Protein AF-A0A426R3J0-F1 (afdb_monomer_lite)

Secondary structure (DSSP, 8-state):
--HHHHHHHHHHHHHHHHT--SHHHHHHHHHHHHHH-TTS--HHHHHHHHHHHH-STTHHHHHHHHHHHHTTSS---HHHHHHHHH--SHHHHHHHHHHHHHHHHHHHHHHTT------

Foldseek 3Di:
DPPPVVVVVLVVLLVLQLPDADLVSLVVVQVVVCVVCVPDDRLSVVLNVVQVVLDDPCLQVVLVVLLVVLVVLDDDDPVLVVQVVSNPHSRSSSSSSSSSNVVSVVVVVVVVPPDPPDD

Radius of gyration: 15.76 Å; chains: 1; bounding box: 55×33×35 Å

pLDDT: mean 77.57, std 12.63, range [41.59, 94.75]

Structure (mmCIF, N/CA/C/O backbone):
data_AF-A0A426R3J0-F1
#
_entry.id   AF-A0A426R3J0-F1
#
loop_
_atom_site.group_PDB
_atom_site.id
_atom_site.type_symbol
_atom_site.label_atom_id
_atom_site.label_alt_id
_atom_site.label_comp_id
_atom_site.label_asym_id
_atom_site.label_entity_id
_atom_site.label_seq_id
_atom_site.pdbx_PDB_ins_code
_atom_site.Cartn_x
_atom_site.Cartn_y
_atom_site.Cartn_z
_atom_site.occupancy
_atom_site.B_iso_or_equiv
_atom_site.auth_seq_id
_atom_site.auth_comp_id
_atom_site.auth_asym_id
_atom_site.auth_atom_id
_atom_site.pdbx_PDB_model_num
ATOM 1 N N . MET A 1 1 ? 13.828 -16.445 -20.795 1.00 41.59 1 MET A N 1
ATOM 2 C CA . MET A 1 1 ? 13.063 -15.304 -21.350 1.00 41.59 1 MET A CA 1
ATOM 3 C C . MET A 1 1 ? 11.831 -14.964 -20.488 1.00 41.59 1 MET A C 1
ATOM 5 O O . MET A 1 1 ? 10.839 -14.507 -21.027 1.00 41.59 1 MET A O 1
ATOM 9 N N . SER A 1 2 ? 11.886 -15.125 -19.154 1.00 51.34 2 SER A N 1
ATOM 10 C CA . SER A 1 2 ? 10.730 -14.882 -18.259 1.00 51.34 2 SER A CA 1
ATOM 11 C C . SER A 1 2 ? 10.638 -13.461 -17.680 1.00 51.34 2 SER A C 1
ATOM 13 O O . SER A 1 2 ? 9.657 -13.146 -17.022 1.00 51.34 2 SER A O 1
ATOM 15 N N . ASN A 1 3 ? 11.621 -12.586 -17.924 1.00 54.31 3 ASN A N 1
ATOM 16 C CA . ASN A 1 3 ? 11.697 -11.286 -17.239 1.00 54.31 3 ASN A CA 1
ATOM 17 C C . ASN A 1 3 ? 10.634 -10.265 -17.675 1.00 54.31 3 ASN A C 1
ATOM 19 O O . ASN A 1 3 ? 10.219 -9.455 -16.851 1.00 54.31 3 ASN A O 1
ATOM 23 N N . ASP A 1 4 ? 10.185 -10.279 -18.932 1.00 55.72 4 ASP A N 1
ATOM 24 C CA . ASP A 1 4 ? 9.272 -9.234 -19.420 1.00 55.72 4 ASP A CA 1
ATOM 25 C C . ASP A 1 4 ? 7.837 -9.431 -18.925 1.00 55.72 4 ASP A C 1
ATOM 27 O O . ASP A 1 4 ? 7.177 -8.468 -18.543 1.00 55.72 4 ASP A O 1
ATOM 31 N N . SER A 1 5 ? 7.354 -10.674 -18.862 1.00 55.12 5 SER A N 1
ATOM 32 C CA . SER A 1 5 ? 6.001 -10.966 -18.373 1.00 55.12 5 SER A CA 1
ATOM 33 C C . SER A 1 5 ? 5.854 -10.717 -16.871 1.00 55.12 5 SER A C 1
ATOM 35 O O . SER A 1 5 ? 4.809 -10.230 -16.443 1.00 55.12 5 SER A O 1
ATOM 37 N N . ASP A 1 6 ? 6.897 -10.989 -16.083 1.00 60.81 6 ASP A N 1
ATOM 38 C CA . ASP A 1 6 ? 6.906 -10.663 -14.653 1.00 60.81 6 ASP A CA 1
ATOM 39 C C . ASP A 1 6 ? 6.965 -9.149 -14.424 1.00 60.81 6 ASP A C 1
ATOM 41 O O . ASP A 1 6 ? 6.256 -8.635 -13.564 1.00 60.81 6 ASP A O 1
ATOM 45 N N . SER A 1 7 ? 7.709 -8.414 -15.257 1.00 64.25 7 SER A N 1
ATOM 46 C CA . SER A 1 7 ? 7.776 -6.950 -15.193 1.00 64.25 7 SER A CA 1
ATOM 47 C C . SER A 1 7 ? 6.449 -6.282 -15.590 1.00 64.25 7 SER A C 1
ATOM 49 O O . SER A 1 7 ? 6.005 -5.341 -14.933 1.00 64.25 7 SER A O 1
ATOM 51 N N . VAL A 1 8 ? 5.760 -6.794 -16.620 1.00 64.69 8 VAL A N 1
ATOM 52 C CA . VAL A 1 8 ? 4.418 -6.320 -17.016 1.00 64.69 8 VAL A CA 1
ATOM 53 C C . VAL A 1 8 ? 3.386 -6.635 -15.939 1.00 64.69 8 VAL A C 1
ATOM 55 O O . VAL A 1 8 ? 2.574 -5.775 -15.607 1.00 64.69 8 VAL A O 1
ATOM 58 N N . MET A 1 9 ? 3.421 -7.838 -15.361 1.00 66.31 9 MET A N 1
ATOM 59 C CA . MET A 1 9 ? 2.498 -8.195 -14.287 1.00 66.31 9 MET A CA 1
ATOM 60 C C . MET A 1 9 ? 2.749 -7.358 -13.029 1.00 66.31 9 MET A C 1
ATOM 62 O O . MET A 1 9 ? 1.793 -6.874 -12.435 1.00 66.31 9 MET A O 1
ATOM 66 N N . ASP A 1 10 ? 4.012 -7.115 -12.668 1.00 67.88 10 ASP A N 1
ATOM 67 C CA . ASP A 1 10 ? 4.382 -6.191 -11.593 1.00 67.88 10 ASP A CA 1
ATOM 68 C C . ASP A 1 10 ? 3.812 -4.788 -11.856 1.00 67.88 10 ASP A C 1
ATOM 70 O O . ASP A 1 10 ? 3.296 -4.144 -10.942 1.00 67.88 10 ASP A O 1
ATOM 74 N N . LEU A 1 11 ? 3.845 -4.319 -13.107 1.00 65.75 11 LEU A N 1
ATOM 75 C CA . LEU A 1 11 ? 3.287 -3.026 -13.502 1.00 65.75 11 LEU A CA 1
ATOM 76 C C . LEU A 1 11 ? 1.753 -2.992 -13.404 1.00 65.75 11 LEU A C 1
ATOM 78 O O . LEU A 1 11 ? 1.193 -2.004 -12.937 1.00 65.75 11 LEU A O 1
ATOM 82 N N . VAL A 1 12 ? 1.074 -4.069 -13.804 1.00 69.69 12 VAL A N 1
ATOM 83 C CA . VAL A 1 12 ? -0.388 -4.206 -13.694 1.00 69.69 12 VAL A CA 1
ATOM 84 C C . VAL A 1 12 ? -0.819 -4.300 -12.233 1.00 69.69 12 VAL A C 1
ATOM 86 O O . VAL A 1 12 ? -1.780 -3.639 -11.842 1.00 69.69 12 VAL A O 1
ATOM 89 N N . GLU A 1 13 ? -0.097 -5.055 -11.400 1.00 71.19 13 GLU A N 1
ATOM 90 C CA . GLU A 1 13 ? -0.324 -5.071 -9.952 1.00 71.19 13 GLU A CA 1
ATOM 91 C C . GLU A 1 13 ? -0.123 -3.667 -9.370 1.00 71.19 13 GLU A C 1
ATOM 93 O O . GLU A 1 13 ? -0.966 -3.205 -8.610 1.00 71.19 13 GLU A O 1
ATOM 98 N N . THR A 1 14 ? 0.923 -2.949 -9.795 1.00 66.38 14 THR A N 1
ATOM 99 C CA . THR A 1 14 ? 1.186 -1.556 -9.385 1.00 66.38 14 THR A CA 1
ATOM 100 C C . THR A 1 14 ? 0.034 -0.620 -9.746 1.00 66.38 14 THR A C 1
ATOM 102 O O . THR A 1 14 ? -0.423 0.140 -8.897 1.00 66.38 14 THR A O 1
ATOM 105 N N . ALA A 1 15 ? -0.442 -0.679 -10.992 1.00 68.19 15 ALA A N 1
ATOM 106 C CA . ALA A 1 15 ? -1.553 0.143 -11.459 1.00 68.19 15 ALA A CA 1
ATOM 107 C C . ALA A 1 15 ? -2.851 -0.204 -10.717 1.00 68.19 15 ALA A C 1
ATOM 109 O O . ALA A 1 15 ? -3.608 0.679 -10.334 1.00 68.19 15 ALA A O 1
ATOM 110 N N . THR A 1 16 ? -3.079 -1.489 -10.439 1.00 71.31 16 THR A N 1
ATOM 111 C CA . THR A 1 16 ? -4.242 -1.934 -9.660 1.00 71.31 16 THR A CA 1
ATOM 112 C C . THR A 1 16 ? -4.172 -1.397 -8.232 1.00 71.31 16 THR A C 1
ATOM 114 O O . THR A 1 16 ? -5.162 -0.879 -7.732 1.00 71.31 16 THR A O 1
ATOM 117 N N . LEU A 1 17 ? -2.998 -1.465 -7.595 1.00 70.06 17 LEU A N 1
ATOM 118 C CA . LEU A 1 17 ? -2.740 -0.970 -6.241 1.00 70.06 17 LEU A CA 1
ATOM 119 C C . LEU A 1 17 ? -3.007 0.538 -6.099 1.00 70.06 17 LEU A C 1
ATO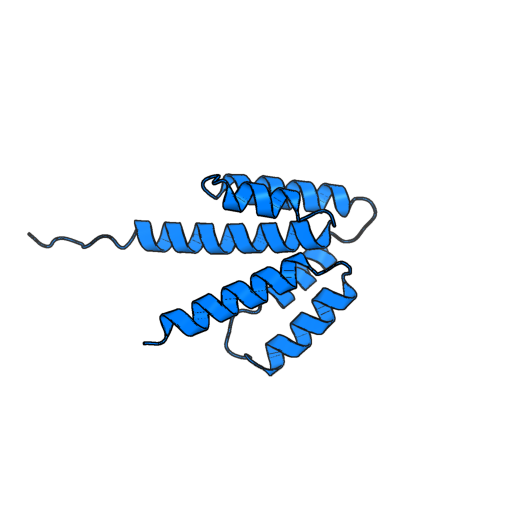M 121 O O . LEU A 1 17 ? -3.532 0.964 -5.072 1.00 70.06 17 LEU A O 1
ATOM 125 N N . SER A 1 18 ? -2.689 1.341 -7.120 1.00 67.06 18 SER A N 1
ATOM 126 C CA . SER A 1 18 ? -2.958 2.787 -7.115 1.00 67.06 18 SER A CA 1
ATOM 127 C C . SER A 1 18 ? -4.434 3.157 -7.277 1.00 67.06 18 SER A C 1
ATOM 129 O O . SER A 1 18 ? -4.815 4.261 -6.899 1.00 67.06 18 SER A O 1
ATOM 131 N N . GLU A 1 19 ? -5.258 2.245 -7.795 1.00 73.06 19 GLU A N 1
ATOM 132 C CA . GLU A 1 19 ? -6.704 2.441 -7.983 1.00 73.06 19 GLU A CA 1
ATOM 133 C C . GLU A 1 19 ? -7.526 1.952 -6.771 1.00 73.06 19 GLU A C 1
ATOM 135 O O . GLU A 1 19 ? -8.743 2.140 -6.716 1.00 73.06 19 GLU A O 1
ATOM 140 N N . LEU A 1 20 ? -6.886 1.321 -5.776 1.00 74.81 20 LEU A N 1
ATOM 141 C CA . LEU A 1 20 ? -7.578 0.822 -4.587 1.00 74.81 20 LEU A CA 1
ATOM 142 C C . LEU A 1 20 ? -7.986 1.972 -3.661 1.00 74.81 20 LEU A C 1
ATOM 144 O O . LEU A 1 20 ? -7.155 2.702 -3.120 1.00 74.81 20 LEU A O 1
ATOM 148 N N . ASN A 1 21 ? -9.290 2.070 -3.423 1.00 80.44 21 ASN A N 1
ATOM 149 C CA . ASN A 1 21 ? -9.912 3.125 -2.624 1.00 80.44 21 ASN A CA 1
ATOM 150 C C . ASN A 1 21 ? -10.540 2.625 -1.311 1.00 80.44 21 ASN A C 1
ATOM 152 O O . ASN A 1 21 ? -11.002 3.437 -0.516 1.00 80.44 21 ASN A O 1
ATOM 156 N N . SER A 1 22 ? -10.576 1.309 -1.073 1.00 81.69 22 SER A N 1
ATOM 157 C CA . SER A 1 22 ? -11.236 0.712 0.096 1.00 81.69 22 SER A CA 1
ATOM 158 C C . SER A 1 22 ? -10.531 -0.561 0.589 1.00 81.69 22 SER A C 1
ATOM 160 O O . SER A 1 22 ? -9.948 -1.286 -0.227 1.00 81.69 22 SER A O 1
ATOM 162 N N . PRO A 1 23 ? -10.553 -0.855 1.908 1.00 81.00 23 PRO A N 1
ATOM 163 C CA . PRO A 1 23 ? -9.963 -2.078 2.464 1.00 81.00 23 PRO A CA 1
ATOM 164 C C . PRO A 1 23 ? -10.571 -3.347 1.859 1.00 81.00 23 PRO A C 1
ATOM 166 O O . PRO A 1 23 ? -9.870 -4.328 1.607 1.00 81.00 23 PRO A O 1
ATOM 169 N N . GLU A 1 24 ? -11.871 -3.305 1.570 1.00 84.00 24 GLU A N 1
ATOM 170 C CA . GLU A 1 24 ? -12.633 -4.399 0.978 1.00 84.00 24 GLU A CA 1
ATOM 171 C C . GLU A 1 24 ? -12.136 -4.724 -0.433 1.00 84.00 24 GLU A C 1
ATOM 173 O O . GLU A 1 24 ? -11.990 -5.899 -0.776 1.00 84.00 24 GLU A O 1
ATOM 178 N N . ALA A 1 25 ? -11.811 -3.703 -1.238 1.00 83.38 25 ALA A N 1
ATOM 179 C CA . ALA A 1 25 ? -11.223 -3.907 -2.558 1.00 83.38 25 ALA A CA 1
ATOM 180 C C . ALA A 1 25 ? -9.858 -4.602 -2.450 1.00 83.38 25 ALA A C 1
ATOM 182 O O . ALA A 1 25 ? -9.612 -5.577 -3.161 1.00 83.38 25 ALA A O 1
ATOM 183 N N . VAL A 1 26 ? -8.998 -4.173 -1.517 1.00 83.44 26 VAL A N 1
ATOM 184 C CA . VAL A 1 26 ? -7.692 -4.814 -1.281 1.00 83.44 26 VAL A CA 1
ATOM 185 C C . VAL A 1 26 ? -7.875 -6.295 -0.934 1.00 83.44 26 VAL A C 1
ATOM 187 O O . VAL A 1 26 ? -7.252 -7.154 -1.559 1.00 83.44 26 VAL A O 1
ATOM 190 N N . ALA A 1 27 ? -8.758 -6.602 0.020 1.00 82.75 27 ALA A N 1
ATOM 191 C CA . ALA A 1 27 ? -9.014 -7.971 0.463 1.00 82.75 27 ALA A CA 1
ATOM 192 C C . ALA A 1 27 ? -9.566 -8.857 -0.668 1.00 82.75 27 ALA A C 1
ATOM 194 O O . ALA A 1 27 ? -9.113 -9.990 -0.854 1.00 82.75 27 ALA A O 1
ATOM 195 N N . ALA A 1 28 ? -10.498 -8.337 -1.473 1.00 83.75 28 ALA A N 1
ATOM 196 C CA . ALA A 1 28 ? -11.042 -9.053 -2.623 1.00 83.75 28 ALA A CA 1
ATOM 197 C C . ALA A 1 28 ? -9.953 -9.375 -3.662 1.00 83.75 28 ALA A C 1
ATOM 199 O O . ALA A 1 28 ? -9.842 -10.521 -4.109 1.00 83.75 28 ALA A O 1
ATOM 200 N N . PHE A 1 29 ? -9.103 -8.401 -4.002 1.00 81.75 29 PHE A N 1
ATOM 201 C CA . PHE A 1 29 ? -7.987 -8.614 -4.927 1.00 81.75 29 PHE A CA 1
ATOM 202 C C . PHE A 1 29 ? -6.953 -9.600 -4.376 1.00 81.75 29 PHE A C 1
ATOM 204 O O . PHE A 1 29 ? -6.494 -10.477 -5.114 1.00 81.75 29 PHE A O 1
ATOM 211 N N . ALA A 1 30 ? -6.636 -9.528 -3.080 1.00 82.81 30 ALA A N 1
ATOM 212 C CA . ALA A 1 30 ? -5.726 -10.464 -2.428 1.00 82.81 30 ALA A CA 1
ATOM 213 C C . ALA A 1 30 ? -6.204 -11.919 -2.560 1.00 82.81 30 ALA A C 1
ATOM 215 O O . ALA A 1 30 ? -5.398 -12.799 -2.880 1.00 82.81 30 ALA A O 1
ATOM 216 N N . LEU A 1 31 ? -7.508 -12.162 -2.383 1.00 84.56 31 LEU A N 1
ATOM 217 C CA . LEU A 1 31 ? -8.129 -13.483 -2.528 1.00 84.56 31 LEU A CA 1
ATOM 218 C C . LEU A 1 31 ? -8.139 -13.990 -3.975 1.00 84.56 31 LEU A C 1
ATOM 220 O O . LEU A 1 31 ? -7.968 -15.186 -4.212 1.00 84.56 31 LEU A O 1
ATOM 224 N N . VAL A 1 32 ? -8.355 -13.109 -4.954 1.00 83.56 32 VAL A N 1
ATOM 225 C CA . VAL A 1 32 ? -8.308 -13.492 -6.374 1.00 83.56 32 VAL A CA 1
ATOM 226 C C . VAL A 1 32 ? -6.874 -13.831 -6.781 1.00 83.56 32 VAL A C 1
ATOM 228 O O . VAL A 1 32 ? -6.633 -14.888 -7.365 1.00 83.56 32 VAL A O 1
ATOM 231 N N . ARG A 1 33 ? -5.898 -12.990 -6.418 1.00 80.50 33 ARG A N 1
ATOM 232 C CA . ARG A 1 33 ? -4.491 -13.210 -6.771 1.00 80.50 33 ARG A CA 1
ATOM 233 C C . ARG A 1 33 ? -3.918 -14.466 -6.120 1.00 80.50 33 ARG A C 1
ATOM 235 O O . ARG A 1 33 ? -3.187 -15.190 -6.792 1.00 80.50 33 ARG A O 1
ATOM 242 N N . SER A 1 34 ? -4.241 -14.754 -4.855 1.00 81.94 34 SER A N 1
ATOM 243 C CA . SER A 1 34 ? -3.723 -15.951 -4.169 1.00 81.94 34 SER A CA 1
ATOM 244 C C . SER A 1 34 ? -4.154 -17.251 -4.852 1.00 81.94 34 SER A C 1
ATOM 246 O O . SER A 1 34 ? -3.378 -18.198 -4.909 1.00 81.94 34 SER A O 1
ATOM 248 N N . ARG A 1 35 ? -5.356 -17.284 -5.440 1.00 83.38 35 ARG A N 1
ATOM 249 C CA . ARG A 1 35 ? -5.842 -18.430 -6.224 1.00 83.38 35 ARG A CA 1
ATOM 250 C C . ARG A 1 35 ? -5.150 -18.560 -7.577 1.00 83.38 35 ARG A C 1
ATOM 252 O O . ARG A 1 35 ? -4.920 -19.672 -8.032 1.00 83.38 35 ARG A O 1
ATOM 259 N N . LEU A 1 36 ? -4.836 -17.437 -8.221 1.00 79.88 36 LEU A N 1
ATOM 260 C CA . LEU A 1 36 ? -4.192 -17.422 -9.537 1.00 79.88 36 LEU A CA 1
ATOM 261 C C . LEU A 1 36 ? -2.681 -17.678 -9.466 1.00 79.88 36 LEU A C 1
ATOM 263 O O . LEU A 1 36 ? -2.101 -18.172 -10.429 1.00 79.88 36 LEU A O 1
ATOM 267 N N . ARG A 1 37 ? -2.033 -17.313 -8.354 1.00 77.00 37 ARG A N 1
ATOM 268 C CA . ARG A 1 37 ? -0.578 -17.416 -8.157 1.00 77.00 37 ARG A CA 1
ATOM 269 C C . ARG A 1 37 ? -0.238 -17.877 -6.730 1.00 77.00 37 ARG A C 1
ATOM 271 O O . ARG A 1 37 ? 0.335 -17.094 -5.971 1.00 77.00 37 ARG A O 1
ATOM 278 N N . PRO A 1 38 ? -0.580 -19.122 -6.354 1.00 75.69 38 PRO A N 1
ATOM 279 C CA . PRO A 1 38 ? -0.459 -19.601 -4.974 1.00 75.69 38 PRO A CA 1
ATOM 280 C C . PRO A 1 38 ? 0.986 -19.688 -4.464 1.00 75.69 38 PRO A C 1
ATOM 282 O O . PRO A 1 38 ? 1.215 -19.545 -3.270 1.00 75.69 38 PRO A O 1
ATOM 285 N N . GLU A 1 39 ? 1.963 -19.879 -5.352 1.00 78.44 39 GLU A N 1
ATOM 286 C CA . GLU A 1 39 ? 3.380 -20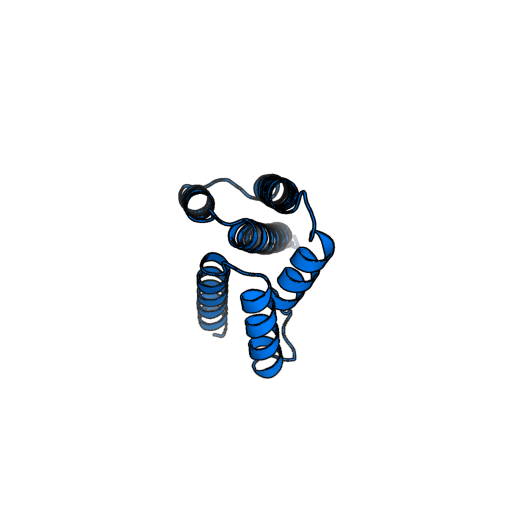.032 -4.984 1.00 78.44 39 GLU A CA 1
ATOM 287 C C . GLU A 1 39 ? 4.161 -18.706 -4.972 1.00 78.44 39 GLU A C 1
ATOM 289 O O . GLU A 1 39 ? 5.357 -18.694 -4.691 1.00 78.44 39 GLU A O 1
ATOM 294 N N . GLN A 1 40 ? 3.511 -17.575 -5.284 1.00 71.06 40 GLN A N 1
ATOM 295 C CA . GLN A 1 40 ? 4.174 -16.271 -5.350 1.00 71.06 40 GLN A CA 1
ATOM 296 C C . GLN A 1 40 ? 3.817 -15.373 -4.154 1.00 71.06 40 GLN A C 1
ATOM 298 O O . GLN A 1 40 ? 2.648 -15.332 -3.759 1.00 71.06 40 GLN A O 1
ATOM 303 N N . PRO A 1 41 ? 4.773 -14.569 -3.641 1.00 70.56 41 PRO A N 1
ATOM 304 C CA . PRO A 1 41 ? 4.527 -13.608 -2.565 1.00 70.56 41 PRO A CA 1
ATOM 305 C C . PRO A 1 41 ? 3.388 -12.648 -2.912 1.00 70.56 41 PRO A C 1
ATOM 307 O O . PRO A 1 41 ? 3.457 -11.930 -3.913 1.00 70.56 41 PRO A O 1
ATOM 310 N N . ASN A 1 42 ? 2.325 -12.641 -2.105 1.00 77.38 42 ASN A N 1
ATOM 311 C CA . ASN A 1 42 ? 1.119 -11.873 -2.388 1.00 77.38 42 ASN A CA 1
ATOM 312 C C . ASN A 1 42 ? 1.177 -10.470 -1.777 1.00 77.38 42 ASN A C 1
ATOM 314 O O . ASN A 1 42 ? 0.729 -10.261 -0.651 1.00 77.38 42 ASN A O 1
ATOM 318 N N . ARG A 1 43 ? 1.642 -9.495 -2.566 1.00 75.44 43 ARG A N 1
ATOM 319 C CA . ARG A 1 43 ? 1.705 -8.085 -2.149 1.00 75.44 43 ARG A CA 1
ATOM 320 C C . ARG A 1 43 ? 0.351 -7.523 -1.694 1.00 75.44 43 ARG A C 1
ATOM 322 O O . ARG A 1 43 ? 0.309 -6.723 -0.772 1.00 75.44 43 ARG A O 1
ATOM 329 N N . PHE A 1 44 ? -0.767 -7.969 -2.273 1.00 79.56 44 PHE A N 1
ATOM 330 C CA . PHE A 1 44 ? -2.099 -7.531 -1.835 1.00 79.56 44 PHE A CA 1
ATOM 331 C C . PHE A 1 44 ? -2.496 -8.135 -0.486 1.00 79.56 44 PHE A C 1
ATOM 333 O O . PHE A 1 44 ? -3.171 -7.471 0.289 1.00 79.56 44 PHE A O 1
ATOM 340 N N . ALA A 1 45 ? -2.064 -9.361 -0.173 1.00 82.62 45 ALA A N 1
ATOM 341 C CA . ALA A 1 45 ? -2.280 -9.943 1.153 1.00 82.62 45 ALA A CA 1
ATOM 342 C C . ALA A 1 45 ? -1.452 -9.211 2.221 1.00 82.62 45 ALA A C 1
ATOM 344 O O . ALA A 1 45 ? -1.957 -8.918 3.303 1.00 82.62 45 ALA A O 1
ATOM 345 N N . GLU A 1 46 ? -0.209 -8.846 1.898 1.00 83.50 46 GLU A N 1
ATOM 346 C CA . GLU A 1 46 ? 0.617 -7.991 2.757 1.00 83.50 46 GLU A CA 1
ATOM 347 C C . GLU A 1 46 ? 0.005 -6.590 2.922 1.00 83.50 46 GLU A C 1
ATOM 349 O O . GLU A 1 46 ? 0.040 -6.016 4.016 1.00 83.50 46 GLU A O 1
ATOM 354 N N . LEU A 1 47 ? -0.590 -6.026 1.862 1.00 85.38 47 LEU A N 1
ATOM 355 C CA . LEU A 1 47 ? -1.351 -4.777 1.930 1.00 85.38 47 LEU A CA 1
ATOM 356 C C . LEU A 1 47 ? -2.576 -4.907 2.831 1.00 85.38 47 LEU A C 1
ATOM 358 O O . LEU A 1 47 ? -2.744 -4.069 3.711 1.00 85.38 47 LEU A O 1
ATOM 362 N N . SER A 1 48 ? -3.386 -5.957 2.674 1.00 86.06 48 SER A N 1
ATOM 363 C CA . SER A 1 48 ? -4.539 -6.226 3.542 1.00 86.06 48 SER A CA 1
ATOM 364 C C . SER A 1 48 ? -4.125 -6.296 5.009 1.00 86.06 48 SER A C 1
ATOM 366 O O . SER A 1 48 ? -4.682 -5.570 5.828 1.00 86.06 48 SER A O 1
ATOM 368 N N . ALA A 1 49 ? -3.084 -7.068 5.332 1.00 86.75 49 ALA A N 1
ATOM 369 C CA . ALA A 1 49 ? -2.570 -7.167 6.697 1.00 86.75 49 ALA A CA 1
ATOM 370 C C . ALA A 1 49 ? -2.068 -5.811 7.231 1.00 86.75 49 ALA A C 1
ATOM 372 O O . ALA A 1 49 ? -2.238 -5.488 8.407 1.00 86.75 49 ALA A O 1
ATOM 373 N N . THR A 1 50 ? -1.467 -4.985 6.370 1.00 86.56 50 THR A N 1
ATOM 374 C CA . THR A 1 50 ? -1.030 -3.630 6.735 1.00 86.56 50 THR A CA 1
ATOM 375 C C . THR A 1 50 ? -2.216 -2.707 7.008 1.00 86.56 50 THR A C 1
ATOM 377 O O . THR A 1 50 ? -2.192 -1.969 7.991 1.00 86.56 50 THR A O 1
ATOM 380 N N . VAL A 1 51 ? -3.255 -2.760 6.173 1.00 88.25 51 VAL A N 1
ATOM 381 C CA . VAL A 1 51 ? -4.486 -1.984 6.356 1.00 88.25 51 VAL A CA 1
ATOM 382 C C . VAL A 1 51 ? -5.170 -2.370 7.664 1.00 88.25 51 VAL A C 1
ATOM 384 O O . VAL A 1 51 ? -5.485 -1.488 8.455 1.00 88.25 51 VAL A O 1
ATOM 387 N N . GLU A 1 52 ? -5.323 -3.666 7.938 1.00 87.56 52 GLU A N 1
ATOM 388 C CA . GLU A 1 52 ? -5.906 -4.171 9.188 1.00 87.56 52 GLU A CA 1
ATOM 389 C C . GLU A 1 52 ? -5.105 -3.730 10.419 1.00 87.56 52 GLU A C 1
ATOM 391 O O . GLU A 1 52 ? -5.680 -3.252 11.395 1.00 87.56 52 GLU A O 1
ATOM 396 N N . ARG A 1 53 ? -3.770 -3.819 10.363 1.00 90.06 53 ARG A N 1
ATOM 397 C CA . ARG A 1 53 ? -2.876 -3.398 11.454 1.00 90.06 53 ARG A CA 1
ATOM 398 C C . ARG A 1 53 ? -2.991 -1.907 11.780 1.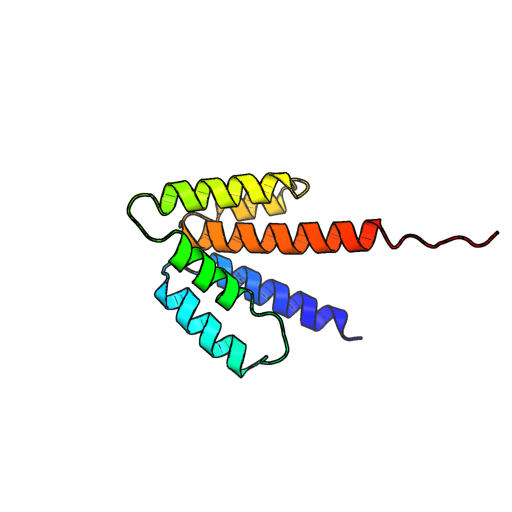00 90.06 53 ARG A C 1
ATOM 400 O O . ARG A 1 53 ? -2.818 -1.524 12.934 1.00 90.06 53 ARG A O 1
ATOM 407 N N . LEU A 1 54 ? -3.204 -1.071 10.767 1.00 89.06 54 LEU A N 1
ATOM 408 C CA . LEU A 1 54 ? -3.260 0.388 10.901 1.00 89.06 54 LEU A CA 1
ATOM 409 C C . LEU A 1 54 ? -4.687 0.927 11.049 1.00 89.06 54 LEU A C 1
ATOM 411 O O . LEU A 1 54 ? -4.863 2.129 11.261 1.00 89.06 54 LEU A O 1
ATOM 415 N N . ALA A 1 55 ? -5.696 0.066 10.908 1.00 84.88 55 ALA A N 1
ATOM 416 C CA . ALA A 1 55 ? -7.093 0.452 10.947 1.00 84.88 55 ALA A CA 1
ATOM 417 C C . ALA A 1 55 ? -7.428 1.182 12.256 1.00 84.88 55 ALA A C 1
ATOM 419 O O . ALA A 1 55 ? -7.020 0.785 13.348 1.00 84.88 55 ALA A O 1
ATOM 420 N N . GLY A 1 56 ? -8.191 2.269 12.144 1.00 88.19 56 GLY A N 1
ATOM 421 C CA . GLY A 1 56 ? -8.625 3.056 13.291 1.00 88.19 56 GLY A CA 1
ATOM 422 C C . GLY A 1 56 ? -8.655 4.561 13.022 1.00 88.19 56 GLY A C 1
ATOM 423 O O . GLY A 1 56 ? -8.456 5.004 11.889 1.00 88.19 56 GLY A O 1
ATOM 424 N N . PRO A 1 57 ? -8.876 5.379 14.067 1.00 87.25 57 PRO A N 1
ATOM 425 C CA . PRO A 1 57 ? -9.103 6.822 13.928 1.00 87.25 57 PRO A CA 1
ATOM 426 C C . PRO A 1 57 ? -7.952 7.609 13.280 1.00 87.25 57 PRO A C 1
ATOM 428 O O . PRO A 1 57 ? -8.169 8.716 12.802 1.00 87.25 57 PRO A O 1
ATOM 431 N N . ARG A 1 58 ? -6.734 7.051 13.263 1.00 91.5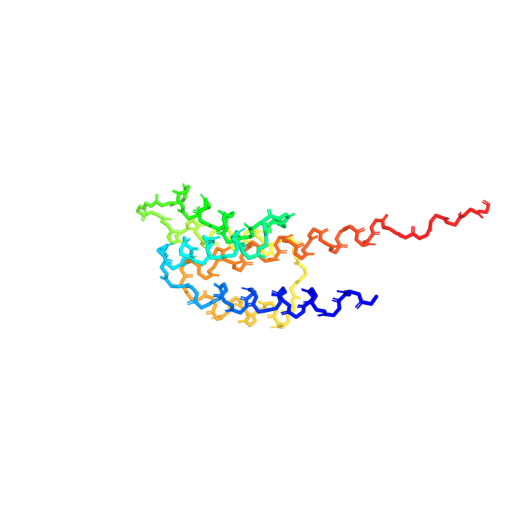6 58 ARG A N 1
ATOM 432 C CA . ARG A 1 58 ? -5.512 7.668 12.710 1.00 91.56 58 ARG A CA 1
ATOM 433 C C . ARG A 1 58 ? -5.002 6.979 11.444 1.00 91.56 58 ARG A C 1
ATOM 435 O O . ARG A 1 58 ? -3.817 7.064 11.121 1.00 91.56 58 ARG A O 1
ATOM 442 N N . PHE A 1 59 ? -5.877 6.265 10.738 1.00 89.62 59 PHE A N 1
ATOM 443 C CA . PHE A 1 59 ? -5.491 5.487 9.563 1.00 89.62 59 PHE A CA 1
ATOM 444 C C . PHE A 1 59 ? -4.803 6.344 8.489 1.00 89.62 59 PHE A C 1
ATOM 446 O O . PHE A 1 59 ? -3.742 5.972 7.998 1.00 89.62 59 PHE A O 1
ATOM 453 N N . THR A 1 60 ? -5.341 7.532 8.195 1.00 90.38 60 THR A N 1
ATOM 454 C CA . THR A 1 60 ? -4.751 8.469 7.224 1.00 90.38 60 THR A CA 1
ATOM 455 C C . THR A 1 60 ? -3.342 8.912 7.617 1.00 90.38 60 THR A C 1
ATOM 457 O O . THR A 1 60 ? -2.423 8.797 6.813 1.00 90.38 60 THR A O 1
ATOM 460 N N . GLU A 1 61 ? -3.148 9.351 8.863 1.00 93.56 61 GLU A N 1
ATOM 461 C CA . GLU A 1 61 ? -1.837 9.777 9.381 1.00 93.56 61 GLU A CA 1
ATOM 462 C C . GLU A 1 61 ? -0.819 8.630 9.341 1.00 93.56 61 GLU A C 1
ATOM 464 O O . GLU A 1 61 ? 0.343 8.820 8.983 1.00 93.56 61 GLU A O 1
ATOM 469 N N . SER A 1 62 ? -1.272 7.418 9.671 1.00 93.56 62 SER A N 1
ATOM 470 C CA . SER A 1 62 ? -0.441 6.215 9.625 1.00 93.56 62 SER A CA 1
ATOM 471 C C . SER A 1 62 ? -0.043 5.866 8.190 1.00 93.56 62 SER A C 1
ATOM 473 O O . SER A 1 62 ? 1.116 5.545 7.938 1.00 93.56 62 SER A O 1
ATOM 475 N N . ALA A 1 63 ? -0.969 5.985 7.235 1.00 92.19 63 ALA A N 1
ATOM 476 C CA . ALA A 1 63 ? -0.689 5.779 5.817 1.00 92.19 63 ALA A CA 1
ATOM 477 C C . ALA A 1 63 ? 0.306 6.808 5.258 1.00 92.19 63 ALA A C 1
ATOM 479 O O . ALA A 1 63 ? 1.220 6.444 4.516 1.00 92.19 63 ALA A O 1
ATOM 480 N N . ASP A 1 64 ? 0.176 8.077 5.651 1.00 93.31 64 ASP A N 1
ATOM 481 C CA . ASP A 1 64 ? 1.117 9.141 5.281 1.00 93.31 64 ASP A CA 1
ATOM 482 C C . ASP A 1 64 ? 2.520 8.890 5.848 1.00 93.31 64 ASP A C 1
ATOM 484 O O . ASP A 1 64 ? 3.526 9.091 5.155 1.00 93.31 64 ASP A O 1
ATOM 488 N N . ALA A 1 65 ? 2.602 8.419 7.096 1.00 94.75 65 ALA A N 1
ATOM 489 C CA . ALA A 1 65 ? 3.863 8.068 7.738 1.00 94.75 65 ALA A CA 1
ATOM 490 C C . ALA A 1 65 ? 4.548 6.880 7.041 1.00 94.75 65 ALA A C 1
ATOM 492 O O . ALA A 1 65 ? 5.745 6.945 6.762 1.00 94.75 65 ALA A O 1
ATOM 493 N N . GLU A 1 66 ? 3.791 5.834 6.705 1.00 93.88 66 GLU A N 1
ATOM 494 C CA . GLU A 1 66 ? 4.282 4.655 5.980 1.00 93.88 66 GLU A CA 1
ATOM 495 C C . GLU A 1 66 ? 4.813 5.015 4.587 1.00 93.88 66 GLU A C 1
ATOM 497 O O . GLU A 1 66 ? 5.905 4.584 4.207 1.00 93.88 66 GLU A O 1
ATOM 502 N N . LEU A 1 67 ? 4.087 5.851 3.838 1.00 92.31 67 LEU A N 1
ATOM 503 C CA . LEU A 1 67 ? 4.549 6.335 2.538 1.00 92.31 67 LEU A CA 1
ATOM 504 C C . LEU A 1 67 ? 5.815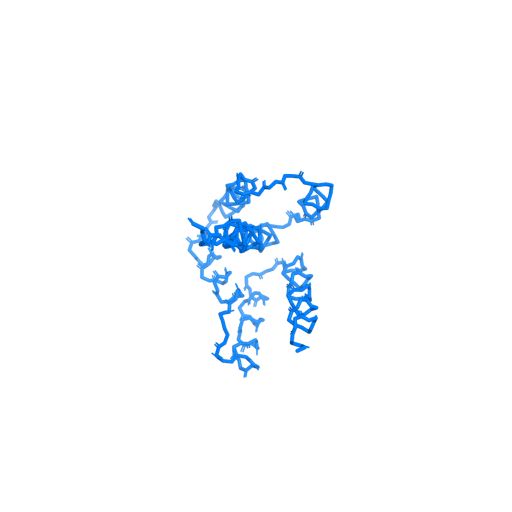 7.188 2.680 1.00 92.31 67 LEU A C 1
ATOM 506 O O . LEU A 1 67 ? 6.787 6.979 1.952 1.00 92.31 67 LEU A O 1
ATOM 510 N N . SER A 1 68 ? 5.839 8.112 3.641 1.00 93.62 68 SER A N 1
ATOM 511 C CA . SER A 1 68 ? 7.008 8.960 3.905 1.00 93.62 68 SER A CA 1
ATOM 512 C C . SER A 1 68 ? 8.250 8.143 4.258 1.00 93.62 68 SER A C 1
ATOM 514 O O . SER A 1 68 ? 9.347 8.467 3.807 1.00 93.62 68 SER A O 1
ATOM 516 N N . ASP A 1 69 ? 8.083 7.083 5.046 1.00 93.19 69 ASP A N 1
ATOM 517 C CA . ASP A 1 69 ? 9.154 6.164 5.413 1.00 93.19 69 ASP A CA 1
ATOM 518 C C . ASP A 1 69 ? 9.676 5.373 4.205 1.00 93.19 69 ASP A C 1
ATOM 520 O O . ASP A 1 69 ? 10.873 5.403 3.916 1.00 93.19 69 ASP A O 1
ATOM 524 N N . ALA A 1 70 ? 8.783 4.759 3.424 1.00 90.75 70 ALA A N 1
ATOM 525 C CA . ALA A 1 70 ? 9.153 4.035 2.208 1.00 90.75 70 ALA A CA 1
ATOM 526 C C . ALA A 1 70 ? 9.937 4.916 1.224 1.00 90.75 70 ALA A C 1
ATOM 528 O O . ALA A 1 70 ? 10.936 4.488 0.642 1.00 90.75 70 ALA A O 1
ATOM 529 N N . LEU A 1 71 ? 9.538 6.177 1.090 1.00 90.38 71 LEU A N 1
ATOM 530 C CA . LEU A 1 71 ? 10.182 7.140 0.210 1.00 90.38 71 LEU A CA 1
ATOM 531 C C . LEU A 1 71 ? 11.617 7.514 0.615 1.00 90.38 71 LEU A C 1
ATOM 533 O O . LEU A 1 71 ? 12.345 8.052 -0.219 1.00 90.38 71 LEU A O 1
ATOM 537 N N . ARG A 1 72 ? 12.036 7.248 1.860 1.00 89.88 72 ARG A N 1
ATOM 538 C CA . ARG A 1 72 ? 13.438 7.405 2.296 1.00 89.88 72 ARG A CA 1
ATOM 539 C C . ARG A 1 72 ? 14.331 6.264 1.814 1.00 89.88 72 ARG A C 1
ATOM 541 O O . ARG A 1 72 ? 15.549 6.392 1.851 1.00 89.88 72 ARG A O 1
ATOM 548 N N . THR A 1 73 ? 13.739 5.151 1.385 1.00 85.00 73 THR A N 1
ATOM 549 C CA . THR A 1 73 ? 14.467 3.933 0.997 1.00 85.00 73 THR A CA 1
ATOM 550 C C . THR A 1 73 ? 14.784 3.854 -0.497 1.00 85.00 73 THR A C 1
ATOM 552 O O . THR A 1 73 ? 15.456 2.919 -0.930 1.00 85.00 73 THR A O 1
ATOM 555 N N . VAL A 1 74 ? 14.311 4.826 -1.281 1.00 82.81 74 VAL A N 1
ATOM 556 C CA . VAL A 1 74 ? 14.414 4.863 -2.745 1.00 82.81 74 VAL A CA 1
ATOM 557 C C . VAL A 1 74 ? 14.956 6.205 -3.228 1.00 82.81 74 VAL A C 1
ATOM 559 O O . VAL A 1 74 ? 14.732 7.245 -2.606 1.00 82.81 74 VAL A O 1
ATOM 562 N N . PHE A 1 75 ? 15.625 6.205 -4.380 1.00 83.19 75 PHE A N 1
ATOM 563 C CA . PHE A 1 75 ? 16.001 7.444 -5.056 1.00 83.19 75 PHE A CA 1
ATOM 564 C C . PHE A 1 75 ? 14.765 8.132 -5.640 1.00 83.19 75 PHE A C 1
ATOM 566 O O . PHE A 1 75 ? 13.954 7.510 -6.332 1.00 83.19 75 PHE A O 1
ATOM 573 N N . ARG A 1 76 ? 14.621 9.435 -5.378 1.00 80.25 76 ARG A N 1
ATOM 574 C CA . ARG A 1 76 ? 13.522 10.219 -5.944 1.00 80.25 76 ARG A CA 1
ATOM 575 C C . ARG A 1 76 ? 13.772 10.506 -7.414 1.00 80.25 76 ARG A C 1
ATOM 577 O O . ARG A 1 76 ? 14.827 10.998 -7.798 1.00 80.25 76 ARG A O 1
ATOM 584 N N . THR A 1 77 ? 12.772 10.186 -8.221 1.00 83.62 77 THR A N 1
ATOM 585 C CA . THR A 1 77 ? 12.736 10.450 -9.659 1.00 83.62 77 THR A CA 1
ATOM 586 C C . THR A 1 77 ? 11.408 11.117 -9.989 1.00 83.62 77 THR A C 1
ATOM 588 O O . THR A 1 77 ? 10.441 10.961 -9.242 1.00 83.62 77 THR A O 1
ATOM 591 N N . ALA A 1 78 ? 11.322 11.782 -11.142 1.00 82.25 78 ALA A N 1
ATOM 592 C CA . ALA A 1 78 ? 10.072 12.391 -11.601 1.00 82.25 78 ALA A CA 1
ATOM 593 C C . ALA A 1 78 ? 8.904 11.385 -11.655 1.00 82.25 78 ALA A C 1
ATOM 595 O O . ALA A 1 78 ? 7.772 11.734 -11.337 1.00 82.25 78 ALA A O 1
ATOM 596 N N . ALA A 1 79 ? 9.184 10.119 -11.990 1.00 77.00 79 ALA A N 1
ATOM 597 C CA . ALA A 1 79 ? 8.180 9.057 -11.995 1.00 77.00 79 ALA A CA 1
ATOM 598 C C . ALA A 1 79 ? 7.686 8.701 -10.581 1.00 77.00 79 ALA A C 1
ATOM 600 O O . ALA A 1 79 ? 6.493 8.491 -10.381 1.00 77.00 79 ALA A O 1
ATOM 601 N N . VAL A 1 80 ? 8.587 8.646 -9.591 1.00 81.50 80 VAL A N 1
ATOM 602 C CA . VAL A 1 80 ? 8.210 8.421 -8.184 1.00 81.50 80 VAL A CA 1
ATOM 603 C C . VAL A 1 80 ? 7.373 9.586 -7.663 1.00 81.50 80 VAL A C 1
ATOM 605 O O . VAL A 1 80 ? 6.369 9.360 -6.995 1.00 81.50 80 VAL A O 1
ATOM 608 N N . ASP A 1 81 ? 7.749 10.820 -7.989 1.00 85.56 81 ASP A N 1
ATOM 609 C CA . ASP A 1 81 ? 7.024 12.003 -7.525 1.00 85.56 81 ASP A CA 1
ATOM 610 C C . ASP A 1 81 ? 5.620 12.100 -8.140 1.00 85.56 81 ASP A C 1
ATOM 612 O O . ASP A 1 81 ? 4.677 12.496 -7.453 1.00 85.56 81 ASP A O 1
ATOM 616 N N . GLU A 1 82 ? 5.447 11.673 -9.393 1.00 82.38 82 GLU A N 1
ATOM 617 C CA . GLU A 1 82 ? 4.124 11.608 -10.019 1.00 82.38 82 GLU A CA 1
ATOM 618 C C . GLU A 1 82 ? 3.234 10.525 -9.395 1.00 82.38 82 GLU A C 1
ATOM 620 O O . GLU A 1 82 ? 2.069 10.790 -9.103 1.00 82.38 82 GLU A O 1
ATOM 625 N N . LEU A 1 83 ? 3.788 9.348 -9.080 1.00 81.12 83 LEU A N 1
ATOM 626 C CA . LEU A 1 83 ? 3.056 8.303 -8.349 1.00 81.12 83 LEU A CA 1
ATOM 627 C C . LEU A 1 83 ? 2.610 8.777 -6.957 1.00 81.12 83 LEU A C 1
ATOM 629 O O . LEU A 1 83 ? 1.496 8.492 -6.521 1.00 81.12 83 LEU A O 1
ATOM 633 N N . VAL A 1 84 ? 3.462 9.529 -6.253 1.00 86.31 84 VAL A N 1
ATOM 634 C CA . VAL A 1 84 ? 3.097 10.131 -4.960 1.00 86.31 84 VAL A CA 1
ATOM 635 C C . VAL A 1 84 ? 1.962 11.142 -5.132 1.00 86.31 84 VAL A C 1
ATOM 637 O O . VAL A 1 84 ? 1.051 11.182 -4.309 1.00 86.31 84 VAL A O 1
ATOM 640 N N . ARG A 1 85 ? 1.977 11.934 -6.211 1.00 86.25 85 ARG A N 1
ATOM 641 C CA . ARG A 1 85 ? 0.920 12.909 -6.518 1.00 86.25 85 ARG A CA 1
ATOM 642 C C . ARG A 1 85 ? -0.425 12.239 -6.824 1.00 86.25 85 ARG A C 1
ATOM 644 O O . ARG A 1 85 ? -1.472 12.798 -6.483 1.00 86.25 85 ARG A O 1
ATOM 651 N N . SER A 1 86 ? -0.413 11.072 -7.468 1.00 80.88 86 SER A N 1
ATOM 652 C CA . SER A 1 86 ? -1.629 10.325 -7.807 1.00 80.88 86 SER A CA 1
ATOM 653 C C . SER A 1 86 ? -2.207 9.542 -6.623 1.00 80.88 86 SER A C 1
ATOM 655 O O . SER A 1 86 ? -3.420 9.349 -6.564 1.00 80.88 86 SER A O 1
ATOM 657 N N . ALA A 1 87 ? -1.384 9.137 -5.650 1.00 85.25 87 ALA A N 1
ATOM 658 C CA . ALA A 1 87 ? -1.805 8.396 -4.457 1.00 85.25 87 ALA A CA 1
ATOM 659 C C . ALA A 1 87 ? -2.515 9.296 -3.422 1.00 85.25 87 ALA A C 1
ATOM 661 O O . ALA A 1 87 ? -1.953 9.683 -2.395 1.00 85.25 87 ALA A O 1
ATOM 662 N N . ARG A 1 88 ? -3.771 9.656 -3.700 1.00 83.56 88 ARG A N 1
ATOM 663 C CA . ARG A 1 88 ? -4.557 10.568 -2.848 1.00 83.56 88 ARG A CA 1
ATOM 664 C C . ARG A 1 88 ? -5.169 9.879 -1.634 1.00 83.56 88 ARG A C 1
ATOM 666 O O . ARG A 1 88 ? -5.161 10.449 -0.544 1.00 83.56 88 ARG A O 1
ATOM 673 N N . GLU A 1 89 ? -5.644 8.653 -1.816 1.00 87.62 89 GLU A N 1
ATOM 674 C CA . GLU A 1 89 ? -6.321 7.894 -0.767 1.00 87.62 89 GLU A CA 1
ATOM 675 C C . GLU A 1 89 ? -5.325 7.184 0.164 1.00 87.62 89 GLU A C 1
ATOM 677 O O . GLU A 1 89 ? -4.286 6.714 -0.308 1.00 87.62 89 GLU A O 1
ATOM 682 N N . PRO A 1 90 ? -5.625 7.032 1.471 1.00 89.62 90 PRO A N 1
ATOM 683 C CA . PRO A 1 90 ? -4.745 6.340 2.421 1.00 89.62 90 PRO A CA 1
ATOM 684 C C . PRO A 1 90 ? -4.308 4.949 1.948 1.00 89.62 90 PRO A C 1
ATOM 686 O O . PRO A 1 90 ? -3.163 4.545 2.127 1.00 89.62 90 PRO A O 1
ATOM 689 N N . ILE A 1 91 ? -5.205 4.226 1.284 1.00 88.38 91 ILE A N 1
ATOM 690 C CA . ILE A 1 91 ? -4.927 2.876 0.790 1.00 88.38 91 ILE A CA 1
ATOM 691 C C . ILE A 1 91 ? -3.983 2.916 -0.402 1.00 88.38 91 ILE A C 1
ATOM 693 O O . ILE A 1 91 ? -2.998 2.184 -0.394 1.00 88.38 91 ILE A O 1
ATOM 697 N N . ALA A 1 92 ? -4.207 3.821 -1.357 1.00 85.69 92 ALA A N 1
ATOM 698 C CA . ALA A 1 92 ? -3.287 4.049 -2.468 1.00 85.69 92 ALA A CA 1
ATOM 699 C C . ALA A 1 92 ? -1.881 4.439 -1.970 1.00 85.69 92 ALA A C 1
ATOM 701 O O . ALA A 1 92 ? -0.876 3.989 -2.521 1.00 85.69 92 ALA A O 1
ATOM 702 N N . LYS A 1 93 ? -1.790 5.217 -0.882 1.00 89.94 93 LYS A N 1
ATOM 703 C CA . LYS A 1 93 ? -0.513 5.573 -0.240 1.00 89.94 93 LYS A CA 1
ATOM 704 C C . LYS A 1 93 ? 0.195 4.362 0.366 1.00 89.94 93 LYS A C 1
ATOM 706 O O . LYS A 1 93 ? 1.397 4.208 0.160 1.00 89.94 93 LYS A O 1
ATOM 711 N N . LEU A 1 94 ? -0.530 3.481 1.061 1.00 89.50 94 LEU A N 1
ATOM 712 C CA . LEU A 1 94 ? 0.025 2.231 1.598 1.00 89.50 94 LEU A CA 1
ATOM 713 C C . LEU A 1 94 ? 0.477 1.277 0.484 1.00 89.50 94 LEU A C 1
ATOM 715 O O . LEU A 1 94 ? 1.562 0.699 0.565 1.00 89.50 94 LEU A O 1
ATOM 719 N N . ALA A 1 95 ? -0.319 1.166 -0.577 1.00 85.38 95 ALA A N 1
ATOM 720 C CA . ALA A 1 95 ? 0.008 0.410 -1.781 1.00 85.38 95 ALA A CA 1
ATOM 721 C C . ALA A 1 95 ? 1.326 0.898 -2.407 1.00 85.38 95 ALA A C 1
ATOM 723 O O . ALA A 1 95 ? 2.238 0.111 -2.677 1.00 85.38 95 ALA A O 1
ATOM 724 N N . LEU A 1 96 ? 1.457 2.217 -2.577 1.00 85.44 96 LEU A N 1
ATOM 725 C CA . LEU A 1 96 ? 2.672 2.836 -3.094 1.00 85.44 96 LEU A CA 1
ATOM 726 C C . LEU A 1 96 ? 3.863 2.635 -2.144 1.00 85.44 96 LEU A C 1
ATOM 728 O O . LEU A 1 96 ? 4.962 2.328 -2.602 1.00 85.44 96 LEU A O 1
ATOM 732 N N . ALA A 1 97 ? 3.663 2.746 -0.829 1.00 89.12 97 ALA A N 1
ATOM 733 C CA . ALA A 1 97 ? 4.716 2.512 0.157 1.00 89.12 97 ALA A CA 1
ATOM 734 C C . ALA A 1 97 ? 5.316 1.100 0.031 1.00 89.12 97 ALA A C 1
ATOM 736 O O . ALA A 1 97 ? 6.538 0.933 0.021 1.00 89.12 97 ALA A O 1
ATOM 737 N N . GLN A 1 98 ? 4.469 0.080 -0.121 1.00 84.88 98 GLN A N 1
ATOM 738 C CA . GLN A 1 98 ? 4.916 -1.301 -0.316 1.00 84.88 98 GLN A CA 1
ATOM 739 C C . GLN A 1 98 ? 5.665 -1.493 -1.637 1.00 84.88 98 GLN A C 1
ATOM 741 O O . GLN A 1 98 ? 6.730 -2.112 -1.651 1.00 84.88 98 GLN A O 1
ATOM 746 N N . LEU A 1 99 ? 5.166 -0.902 -2.728 1.00 80.31 99 LEU A N 1
ATOM 747 C CA . LEU A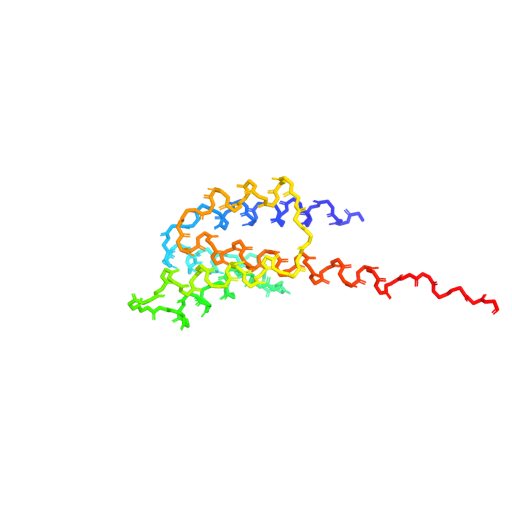 1 99 ? 5.835 -0.938 -4.029 1.00 80.31 99 LEU A CA 1
ATOM 748 C C . LEU A 1 99 ? 7.266 -0.390 -3.951 1.00 80.31 99 LEU A C 1
ATOM 750 O O . LEU A 1 99 ? 8.207 -0.987 -4.476 1.00 80.31 99 LEU A O 1
ATOM 754 N N . LEU A 1 100 ? 7.431 0.771 -3.318 1.00 82.81 100 LEU A N 1
ATOM 755 C CA . LEU A 1 100 ? 8.725 1.442 -3.236 1.00 82.81 100 LEU A CA 1
ATOM 756 C C . LEU A 1 100 ? 9.719 0.624 -2.412 1.00 82.81 100 LEU A C 1
ATOM 758 O O . LEU A 1 100 ? 10.879 0.514 -2.801 1.00 82.81 100 LEU A O 1
ATOM 762 N N . ARG A 1 101 ? 9.263 -0.008 -1.326 1.00 84.56 101 ARG A N 1
ATOM 763 C CA . ARG A 1 101 ? 10.099 -0.901 -0.514 1.00 84.56 101 ARG A CA 1
ATOM 764 C C . ARG A 1 101 ? 10.561 -2.118 -1.305 1.00 84.56 101 ARG A C 1
ATOM 766 O O . ARG A 1 101 ? 11.748 -2.430 -1.269 1.00 84.56 101 ARG A O 1
ATOM 773 N N . ASP A 1 102 ? 9.670 -2.758 -2.060 1.00 78.00 102 ASP A N 1
ATOM 774 C CA . ASP A 1 102 ? 10.036 -3.897 -2.908 1.00 78.00 102 ASP A CA 1
ATOM 775 C C . ASP A 1 102 ? 11.063 -3.499 -3.982 1.00 78.00 102 ASP A C 1
ATOM 777 O O . ASP A 1 102 ? 12.088 -4.163 -4.147 1.00 78.00 102 ASP A O 1
ATOM 781 N N . ARG A 1 103 ? 10.870 -2.351 -4.646 1.00 71.56 103 ARG A N 1
ATOM 782 C CA . ARG A 1 103 ? 11.855 -1.813 -5.603 1.00 71.56 103 ARG A CA 1
ATOM 783 C C . ARG A 1 103 ? 13.198 -1.498 -4.942 1.00 71.56 103 ARG A C 1
ATOM 785 O O . ARG A 1 103 ? 14.233 -1.929 -5.441 1.00 71.56 103 ARG A O 1
ATOM 792 N N . GLY A 1 104 ? 13.191 -0.817 -3.796 1.00 69.69 104 GLY A N 1
ATOM 793 C CA . GLY A 1 104 ? 14.409 -0.489 -3.051 1.00 69.69 104 GLY A CA 1
ATOM 794 C C . GLY A 1 104 ? 15.155 -1.721 -2.522 1.00 69.69 104 GLY A C 1
ATOM 795 O O . GLY A 1 104 ? 16.378 -1.680 -2.367 1.00 69.69 104 GLY A O 1
ATOM 796 N N . LEU A 1 105 ? 14.451 -2.824 -2.244 1.00 64.25 105 LEU A N 1
ATOM 797 C CA . LEU A 1 105 ? 15.055 -4.118 -1.911 1.00 64.25 105 LEU A CA 1
ATOM 798 C C . LEU A 1 105 ? 15.695 -4.772 -3.142 1.00 64.25 105 LEU A C 1
ATOM 800 O O . LEU A 1 105 ? 16.832 -5.239 -3.060 1.00 64.25 105 LEU A O 1
ATOM 804 N N . ARG A 1 106 ? 15.012 -4.753 -4.292 1.00 66.56 106 ARG A N 1
ATOM 805 C CA . ARG A 1 106 ? 15.539 -5.286 -5.560 1.00 66.56 106 ARG A CA 1
ATOM 806 C C . ARG A 1 106 ? 16.781 -4.528 -6.039 1.00 66.56 106 ARG A C 1
ATOM 808 O O . ARG A 1 106 ? 17.754 -5.162 -6.445 1.00 66.56 106 ARG A O 1
ATOM 815 N N . ASP A 1 107 ? 16.789 -3.200 -5.935 1.00 65.88 107 ASP A N 1
ATOM 816 C CA . ASP A 1 107 ? 17.942 -2.373 -6.319 1.00 65.88 107 ASP A CA 1
ATOM 817 C C . ASP A 1 107 ? 19.159 -2.634 -5.419 1.00 65.88 107 ASP A C 1
ATOM 819 O O . ASP A 1 107 ? 20.283 -2.747 -5.913 1.00 65.88 107 ASP A O 1
ATOM 823 N N . ARG A 1 108 ? 18.948 -2.831 -4.109 1.00 63.59 108 ARG A N 1
ATOM 824 C CA . ARG A 1 108 ? 20.016 -3.239 -3.178 1.00 63.59 108 ARG A CA 1
ATOM 825 C C . ARG A 1 108 ? 20.558 -4.636 -3.476 1.00 63.59 108 ARG A C 1
ATOM 827 O O . ARG A 1 108 ? 21.772 -4.824 -3.448 1.00 63.59 108 ARG A O 1
ATOM 834 N N . GLY A 1 109 ? 19.686 -5.592 -3.801 1.00 59.97 109 GLY A N 1
ATOM 835 C CA . GLY A 1 109 ? 20.097 -6.941 -4.205 1.00 59.97 109 GLY A CA 1
ATOM 836 C C . GLY A 1 109 ? 20.912 -6.953 -5.503 1.00 59.97 109 GLY A C 1
ATOM 837 O O . GLY A 1 109 ? 21.866 -7.716 -5.624 1.00 59.97 109 GLY A O 1
ATOM 838 N N . ARG A 1 110 ? 20.598 -6.063 -6.456 1.00 57.41 110 ARG A N 1
ATOM 839 C CA . ARG A 1 110 ? 21.405 -5.868 -7.674 1.00 57.41 110 ARG A CA 1
ATOM 840 C C . ARG A 1 110 ? 22.750 -5.200 -7.398 1.00 57.41 110 ARG A C 1
ATOM 842 O O . ARG A 1 110 ? 23.748 -5.612 -7.979 1.00 57.41 110 ARG A O 1
ATOM 849 N N . ALA A 1 111 ? 22.791 -4.198 -6.521 1.00 59.00 111 ALA A N 1
ATOM 850 C CA . ALA A 1 111 ? 24.025 -3.488 -6.186 1.00 59.00 111 ALA A CA 1
ATOM 851 C C . ALA A 1 111 ? 25.050 -4.374 -5.450 1.00 59.00 111 ALA A C 1
ATOM 853 O O . ALA A 1 111 ? 26.249 -4.161 -5.606 1.00 59.00 111 ALA A O 1
ATOM 854 N N . SER A 1 112 ? 24.610 -5.387 -4.690 1.00 57.88 112 SER A N 1
ATOM 855 C CA . SER A 1 112 ? 25.522 -6.327 -4.014 1.00 57.88 112 SER A CA 1
ATOM 856 C C . SER A 1 112 ? 25.965 -7.516 -4.882 1.00 57.88 112 SER A C 1
ATOM 858 O O . SER A 1 112 ? 26.733 -8.348 -4.406 1.00 57.88 112 SER A O 1
ATOM 860 N N . GLY A 1 113 ? 25.480 -7.626 -6.123 1.00 48.12 113 GLY A N 1
ATOM 861 C CA . GLY A 1 113 ? 25.769 -8.728 -7.051 1.00 48.12 113 GLY A CA 1
ATOM 862 C C . GLY A 1 113 ? 26.836 -8.416 -8.107 1.00 48.12 113 GLY A C 1
ATOM 863 O O . GLY A 1 113 ? 26.840 -9.051 -9.161 1.00 48.12 113 GLY A O 1
ATOM 864 N N . GLY A 1 114 ? 27.698 -7.419 -7.877 1.00 43.22 114 GLY A N 1
ATOM 865 C CA . GLY A 1 114 ? 28.818 -7.114 -8.776 1.00 43.22 114 GLY A CA 1
ATOM 866 C C . GLY A 1 114 ? 29.785 -8.303 -8.900 1.00 43.22 114 GLY A C 1
ATOM 867 O O . GLY A 1 114 ? 29.946 -9.045 -7.927 1.00 43.22 114 GLY A O 1
ATOM 868 N N . PRO A 1 115 ? 30.410 -8.520 -10.075 1.00 48.16 115 PRO A N 1
ATOM 869 C CA . PRO A 1 115 ? 31.242 -9.691 -10.310 1.00 48.16 115 PRO A CA 1
ATOM 870 C C . PRO A 1 115 ? 32.375 -9.711 -9.286 1.00 48.16 115 PRO A C 1
ATOM 872 O O . PRO A 1 115 ? 33.143 -8.757 -9.171 1.00 48.16 115 PRO A O 1
ATOM 875 N N . THR A 1 116 ? 32.458 -10.801 -8.522 1.00 51.38 116 THR A N 1
ATOM 876 C CA . THR A 1 116 ? 33.686 -11.143 -7.810 1.00 51.38 116 THR A CA 1
ATOM 877 C C . THR A 1 116 ? 34.704 -11.467 -8.890 1.00 51.38 116 THR A C 1
ATOM 879 O O . THR A 1 116 ? 34.710 -12.567 -9.438 1.00 51.38 116 THR A O 1
ATOM 882 N N . ASP A 1 117 ? 35.475 -10.454 -9.270 1.00 52.69 117 ASP A N 1
ATOM 883 C CA . ASP A 1 117 ? 36.615 -10.610 -10.152 1.00 52.69 117 ASP A CA 1
ATOM 884 C C . ASP A 1 117 ? 37.653 -11.426 -9.376 1.00 52.69 117 ASP A C 1
ATOM 886 O O . ASP A 1 117 ? 38.258 -10.955 -8.412 1.00 52.69 117 ASP A O 1
ATOM 890 N N . LEU A 1 118 ? 37.743 -12.711 -9.717 1.00 53.22 118 LEU A N 1
ATOM 891 C CA . LEU A 1 118 ? 38.822 -13.579 -9.281 1.00 53.22 118 LEU A CA 1
ATOM 892 C C . LEU A 1 118 ? 40.036 -13.223 -10.138 1.00 53.22 118 LEU A C 1
ATOM 894 O O . LEU A 1 118 ? 40.133 -13.644 -11.290 1.00 53.22 118 LEU A O 1
ATOM 898 N N . SER A 1 119 ? 40.943 -12.441 -9.562 1.00 57.66 119 SER A N 1
ATOM 899 C CA . SER A 1 119 ? 42.332 -12.303 -10.002 1.00 57.66 119 SER A CA 1
ATOM 900 C C . SER A 1 119 ? 43.255 -12.482 -8.808 1.00 57.66 119 SER A C 1
ATOM 902 O O . SER A 1 119 ? 42.950 -11.898 -7.743 1.00 57.66 119 SER A O 1
#

Sequence (119 aa):
MSNDSDSVMDLVETATLSELNSPEAVAAFALVRSRLRPEQPNRFAELSATVERLAGPRFTESADAELSDALRTVFRTAAVDELVRSAREPIAKLALAQLLRDRGLRDRGRASGGPTDLS